Protein AF-C1MVD5-F1 (afdb_monomer_lite)

InterPro domains:
  IPR006977 Yip1 domain [PF04893] (39-173)
  IPR039765 Protein Yip5/YIPF1/YIPF2 [PTHR12822] (5-174)

Structure (mmCIF, N/CA/C/O backbone):
data_AF-C1MVD5-F1
#
_entry.id   AF-C1MVD5-F1
#
loop_
_atom_site.group_PDB
_atom_site.id
_atom_site.type_symbol
_atom_site.label_atom_id
_atom_site.label_alt_id
_atom_site.label_comp_id
_atom_site.label_asym_id
_atom_site.label_entity_id
_atom_site.label_seq_id
_atom_site.pdbx_PDB_ins_code
_atom_site.Cartn_x
_atom_site.Cartn_y
_atom_site.Cartn_z
_atom_site.occupancy
_atom_site.B_iso_or_equiv
_atom_site.auth_seq_id
_atom_site.auth_comp_id
_atom_site.auth_asym_id
_atom_site.auth_atom_id
_atom_site.pdbx_PDB_model_num
ATOM 1 N N . LYS A 1 1 ? 17.210 -15.753 -13.560 1.00 55.50 1 LYS A N 1
ATOM 2 C CA . LYS A 1 1 ? 15.737 -15.784 -13.370 1.00 55.50 1 LYS A CA 1
ATOM 3 C C . LYS A 1 1 ? 15.254 -17.208 -13.599 1.00 55.50 1 LYS A C 1
ATOM 5 O O . LYS A 1 1 ? 15.631 -17.779 -14.614 1.00 55.50 1 LYS A O 1
ATOM 10 N N . LYS A 1 2 ? 14.506 -17.800 -12.658 1.00 54.97 2 LYS A N 1
ATOM 11 C CA . LYS A 1 2 ? 13.962 -19.161 -12.806 1.00 54.97 2 LYS A CA 1
ATOM 12 C C . LYS A 1 2 ? 12.951 -19.161 -13.965 1.00 54.97 2 LYS A C 1
ATOM 14 O O . LYS A 1 2 ? 11.917 -18.510 -13.885 1.00 54.97 2 LYS A O 1
ATOM 19 N N . THR A 1 3 ? 13.276 -19.827 -15.070 1.00 63.44 3 THR A N 1
ATOM 20 C CA . THR A 1 3 ? 12.419 -19.933 -16.261 1.00 63.44 3 THR A CA 1
ATOM 21 C C . THR A 1 3 ? 11.479 -21.126 -16.115 1.00 63.44 3 THR A C 1
ATOM 23 O O . THR A 1 3 ? 11.824 -22.244 -16.488 1.00 63.44 3 THR A O 1
ATOM 26 N N . GLY A 1 4 ? 10.308 -20.888 -15.524 1.00 68.31 4 GLY A N 1
ATOM 27 C CA . GLY A 1 4 ? 9.199 -21.842 -15.462 1.00 68.31 4 GLY A CA 1
ATOM 28 C C . GLY A 1 4 ? 8.035 -21.434 -16.369 1.00 68.31 4 GLY A C 1
ATOM 29 O O . GLY A 1 4 ? 7.978 -20.310 -16.863 1.00 68.31 4 GLY A O 1
ATOM 30 N N . TRP A 1 5 ? 7.090 -22.351 -16.568 1.00 81.69 5 TRP A N 1
ATOM 31 C CA . TRP A 1 5 ? 5.792 -22.073 -17.192 1.00 81.69 5 TRP A CA 1
ATOM 32 C C . TRP A 1 5 ? 5.011 -21.025 -16.381 1.00 81.69 5 TRP A C 1
ATOM 34 O O . TRP A 1 5 ? 5.043 -21.074 -15.154 1.00 81.69 5 TRP A O 1
ATOM 44 N N . ILE A 1 6 ? 4.284 -20.108 -17.032 1.00 83.62 6 ILE A N 1
ATOM 45 C CA . ILE A 1 6 ? 3.611 -18.979 -16.351 1.00 83.62 6 ILE A CA 1
ATOM 46 C C . ILE A 1 6 ? 2.556 -19.41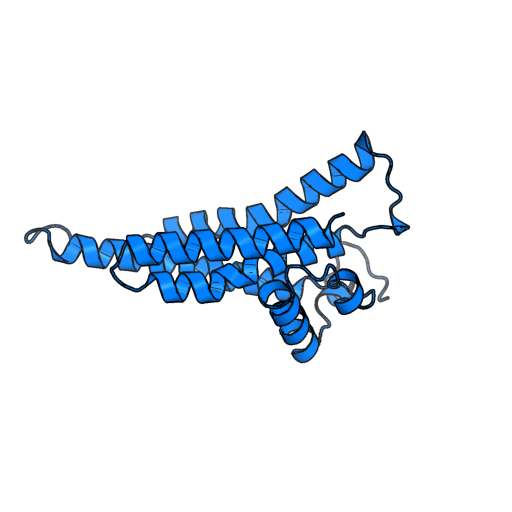1 -15.323 1.00 83.62 6 ILE A C 1
ATOM 48 O O . ILE A 1 6 ? 2.287 -18.670 -14.391 1.00 83.62 6 ILE A O 1
ATOM 52 N N . PHE A 1 7 ? 1.988 -20.613 -15.452 1.00 85.12 7 PHE A N 1
ATOM 53 C CA . PHE A 1 7 ? 1.041 -21.162 -14.472 1.00 85.12 7 PHE A CA 1
ATOM 54 C C . PHE A 1 7 ? 1.728 -21.979 -13.363 1.00 85.12 7 PHE A C 1
ATOM 56 O O . PHE A 1 7 ? 1.062 -22.609 -12.547 1.00 85.12 7 PHE A O 1
ATOM 63 N N . SER A 1 8 ? 3.061 -22.013 -13.335 1.00 88.50 8 SER A N 1
ATOM 64 C CA . SER A 1 8 ? 3.824 -22.681 -12.283 1.00 88.50 8 SER A CA 1
ATOM 65 C C . SER A 1 8 ? 4.109 -21.723 -11.134 1.00 88.50 8 SER A C 1
ATOM 67 O O . SER A 1 8 ? 4.581 -20.607 -11.346 1.00 88.50 8 SER A O 1
ATOM 69 N N . ALA A 1 9 ? 3.945 -22.195 -9.897 1.00 85.00 9 ALA A N 1
ATOM 70 C CA . ALA A 1 9 ? 4.372 -21.452 -8.713 1.00 85.00 9 ALA A CA 1
ATOM 71 C C . ALA A 1 9 ? 5.862 -21.059 -8.782 1.00 85.00 9 ALA A C 1
ATOM 73 O O . ALA A 1 9 ? 6.236 -19.970 -8.353 1.00 85.00 9 ALA A O 1
ATOM 74 N N . ALA A 1 10 ? 6.708 -21.895 -9.401 1.00 85.94 10 ALA A N 1
ATOM 75 C CA . ALA A 1 10 ? 8.139 -21.630 -9.564 1.00 85.94 10 ALA A CA 1
ATOM 76 C C . ALA A 1 10 ? 8.442 -20.377 -10.407 1.00 85.94 10 ALA A C 1
ATOM 78 O O . ALA A 1 10 ? 9.489 -19.759 -10.223 1.00 85.94 10 ALA A O 1
ATOM 79 N N . TYR A 1 11 ? 7.533 -19.987 -11.308 1.00 85.38 11 TYR A N 1
ATOM 80 C CA . TYR A 1 11 ? 7.655 -18.755 -12.088 1.00 85.38 11 TYR A CA 1
ATOM 81 C C . TYR A 1 11 ? 7.458 -17.509 -11.211 1.00 85.38 11 TYR A C 1
ATOM 83 O O . TYR A 1 11 ? 8.179 -16.523 -11.370 1.00 85.38 11 TYR A O 1
ATOM 91 N N . TYR A 1 12 ? 6.528 -17.571 -10.251 1.00 85.56 12 TYR A N 1
ATOM 92 C CA . TYR A 1 12 ? 6.217 -16.446 -9.369 1.00 85.56 12 TYR A CA 1
ATOM 93 C C . TYR A 1 12 ? 7.166 -16.301 -8.181 1.00 85.56 12 TYR A C 1
ATOM 95 O O . TYR A 1 12 ? 7.302 -15.196 -7.662 1.00 85.56 12 TYR A O 1
ATOM 103 N N . GLN A 1 13 ? 7.869 -17.370 -7.790 1.00 87.81 13 GLN A N 1
ATOM 104 C CA . GLN A 1 13 ? 8.813 -17.362 -6.663 1.00 87.81 13 GLN A CA 1
ATOM 105 C C . GLN A 1 13 ? 9.796 -16.187 -6.698 1.00 87.81 13 GLN A C 1
ATOM 107 O O . GLN A 1 13 ? 10.079 -15.620 -5.656 1.00 87.81 13 GLN A O 1
ATOM 112 N N . GLN A 1 14 ? 10.268 -15.777 -7.878 1.00 88.38 14 GLN A N 1
ATOM 113 C CA . GLN A 1 14 ? 11.241 -14.683 -8.007 1.00 88.38 14 GLN A CA 1
ATOM 114 C C . GLN A 1 14 ? 10.759 -13.332 -7.446 1.00 88.38 14 GLN A C 1
ATOM 116 O O . GLN A 1 14 ? 11.589 -12.503 -7.114 1.00 88.38 14 GLN A O 1
ATOM 121 N N . TRP A 1 15 ? 9.444 -13.105 -7.350 1.00 88.00 15 TRP A N 1
ATOM 122 C CA . TRP A 1 15 ? 8.869 -11.869 -6.798 1.00 88.00 15 TRP A CA 1
ATOM 123 C C . TRP A 1 15 ? 8.457 -11.993 -5.327 1.00 88.00 15 TRP A C 1
ATOM 125 O O . TRP A 1 15 ? 7.995 -11.017 -4.736 1.00 88.00 15 TRP A O 1
ATOM 135 N N . PHE A 1 16 ? 8.587 -13.192 -4.756 1.00 89.56 16 PHE A N 1
ATOM 136 C CA . PHE A 1 16 ? 8.340 -13.487 -3.343 1.00 89.56 16 PHE A CA 1
ATOM 137 C C . PHE A 1 16 ? 9.626 -13.842 -2.583 1.00 89.56 16 PHE A C 1
ATOM 139 O O . PHE A 1 16 ? 9.593 -13.971 -1.365 1.00 89.56 16 PHE A O 1
ATOM 146 N N . ASP A 1 17 ? 10.737 -13.997 -3.300 1.00 90.19 17 ASP A N 1
ATOM 147 C CA . ASP A 1 17 ? 12.073 -14.246 -2.768 1.00 90.19 17 ASP A CA 1
ATOM 148 C C . ASP A 1 17 ? 12.716 -12.903 -2.388 1.00 90.19 17 ASP A C 1
ATOM 150 O O . ASP A 1 17 ? 13.420 -12.286 -3.190 1.00 90.19 17 ASP A O 1
ATOM 154 N N . VAL A 1 18 ? 12.353 -12.398 -1.206 1.00 89.81 18 VAL A N 1
ATOM 155 C CA . VAL A 1 18 ? 12.821 -11.119 -0.655 1.00 89.81 18 VAL A CA 1
ATOM 156 C C . VAL A 1 18 ? 13.176 -11.246 0.817 1.00 89.81 18 VAL A C 1
ATOM 158 O O . VAL A 1 18 ? 12.519 -11.978 1.561 1.00 89.81 18 VAL A O 1
ATOM 161 N N . ASP A 1 19 ? 14.175 -10.476 1.240 1.00 90.25 19 ASP A N 1
ATOM 162 C CA . ASP A 1 19 ? 14.571 -10.406 2.638 1.00 90.25 19 ASP A CA 1
ATOM 163 C C . ASP A 1 19 ? 13.686 -9.433 3.427 1.00 90.25 19 ASP A C 1
ATOM 165 O O . ASP A 1 19 ? 13.098 -8.482 2.902 1.00 90.25 19 ASP A O 1
ATOM 169 N N . THR A 1 20 ? 13.595 -9.655 4.739 1.00 88.44 20 THR A N 1
ATOM 170 C CA . THR A 1 20 ? 12.788 -8.792 5.620 1.00 88.44 20 THR A CA 1
ATOM 171 C C . THR A 1 20 ? 13.322 -7.357 5.633 1.00 88.44 20 THR A C 1
ATOM 173 O O . THR A 1 20 ? 12.537 -6.408 5.640 1.00 88.44 20 THR A O 1
ATOM 176 N N . ASP A 1 21 ? 14.645 -7.189 5.575 1.00 88.69 21 ASP A N 1
ATOM 177 C CA . ASP A 1 21 ? 15.298 -5.878 5.538 1.00 88.69 21 ASP A CA 1
ATOM 178 C C . ASP A 1 21 ? 14.943 -5.087 4.268 1.00 88.69 21 ASP A C 1
ATOM 180 O O . ASP A 1 21 ? 14.733 -3.870 4.325 1.00 88.69 21 ASP A O 1
ATOM 184 N N . ASP A 1 22 ? 14.765 -5.770 3.133 1.00 88.25 22 ASP A N 1
ATOM 185 C CA . ASP A 1 22 ? 14.297 -5.149 1.892 1.00 88.25 22 ASP A CA 1
ATOM 186 C C . ASP A 1 22 ? 12.865 -4.636 2.048 1.00 88.25 22 ASP A C 1
ATOM 188 O O . ASP A 1 22 ? 12.551 -3.501 1.691 1.00 88.25 22 ASP A O 1
ATOM 192 N N . VAL A 1 23 ? 11.982 -5.444 2.635 1.00 90.50 23 VAL A N 1
ATOM 193 C CA . VAL A 1 23 ? 10.579 -5.059 2.831 1.00 90.50 23 VAL A CA 1
ATOM 194 C C . VAL A 1 23 ? 10.460 -3.889 3.809 1.00 90.50 23 VAL A C 1
ATOM 196 O O . VAL A 1 23 ? 9.672 -2.967 3.571 1.00 90.50 23 VAL A O 1
ATOM 199 N N . LEU A 1 24 ? 11.248 -3.892 4.887 1.00 89.25 24 LEU A N 1
ATOM 200 C CA . LEU A 1 24 ? 11.275 -2.814 5.876 1.00 89.25 24 LEU A CA 1
ATOM 201 C C . LEU A 1 24 ? 11.847 -1.520 5.295 1.00 89.25 24 LEU A C 1
ATOM 203 O O . LEU A 1 24 ? 11.260 -0.455 5.493 1.00 89.25 24 LEU A O 1
ATOM 207 N N . SER A 1 25 ? 12.947 -1.599 4.546 1.00 90.00 25 SER A N 1
ATOM 208 C CA . SER A 1 25 ? 13.536 -0.425 3.899 1.00 90.00 25 SER A CA 1
ATOM 209 C C . SER A 1 25 ? 12.575 0.186 2.878 1.00 90.00 25 SER A C 1
ATOM 211 O O . SER A 1 25 ? 12.320 1.388 2.939 1.00 90.00 25 SER A O 1
ATOM 213 N N . ARG A 1 26 ? 11.937 -0.629 2.027 1.00 91.12 26 ARG A N 1
ATOM 214 C CA . ARG A 1 26 ? 10.913 -0.202 1.051 1.00 91.12 26 ARG A CA 1
ATOM 215 C C . ARG A 1 26 ? 9.689 0.422 1.722 1.00 91.12 26 ARG A C 1
ATOM 217 O O . ARG A 1 26 ? 9.207 1.463 1.280 1.00 91.12 26 ARG A O 1
ATOM 224 N N . THR A 1 27 ? 9.228 -0.162 2.827 1.00 91.38 27 THR A N 1
ATOM 225 C CA . THR A 1 27 ? 8.144 0.378 3.667 1.00 91.38 27 THR A CA 1
ATOM 226 C C . THR A 1 27 ? 8.500 1.750 4.239 1.00 91.38 27 THR A C 1
ATOM 228 O O . THR A 1 27 ? 7.701 2.694 4.187 1.00 91.38 27 THR A O 1
ATOM 231 N N . PHE A 1 28 ? 9.715 1.872 4.774 1.00 89.44 28 PHE A N 1
ATOM 232 C CA . PHE A 1 28 ? 10.218 3.125 5.313 1.00 89.44 28 PHE A CA 1
ATOM 233 C C . PHE A 1 28 ? 10.363 4.180 4.215 1.00 89.44 28 PHE A C 1
ATOM 235 O O . PHE A 1 28 ? 9.954 5.320 4.413 1.00 89.44 28 PHE A O 1
ATOM 242 N N . GLU A 1 29 ? 10.869 3.814 3.037 1.00 88.06 29 GLU A N 1
ATOM 243 C CA . GLU A 1 29 ? 10.958 4.729 1.898 1.00 88.06 29 GLU A CA 1
ATOM 244 C C . GLU A 1 29 ? 9.577 5.216 1.452 1.00 88.06 29 GLU A C 1
ATOM 246 O O . GLU A 1 29 ? 9.389 6.419 1.264 1.00 88.06 29 GLU A O 1
ATOM 251 N N . ALA A 1 30 ? 8.598 4.311 1.357 1.00 88.88 30 ALA A N 1
ATOM 252 C CA . ALA A 1 30 ? 7.238 4.647 0.952 1.00 88.88 30 ALA A CA 1
ATOM 253 C C . ALA A 1 30 ? 6.550 5.629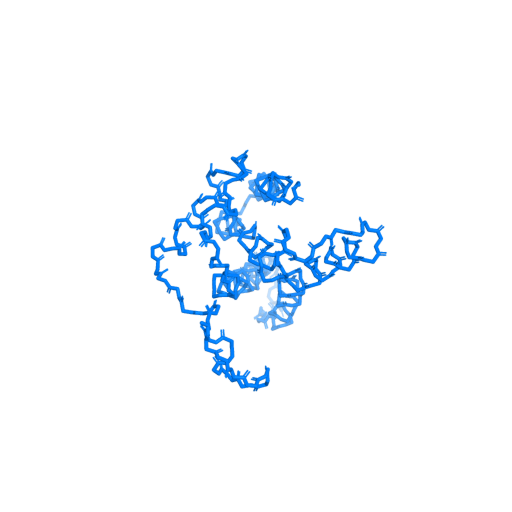 1.909 1.00 88.88 30 ALA A C 1
ATOM 255 O O . ALA A 1 30 ? 5.753 6.464 1.482 1.00 88.88 30 ALA A O 1
ATOM 256 N N . THR A 1 31 ? 6.891 5.563 3.197 1.00 86.75 31 THR A N 1
ATOM 257 C CA . THR A 1 31 ? 6.250 6.379 4.234 1.00 86.75 31 THR A CA 1
ATOM 258 C C . THR A 1 31 ? 7.049 7.647 4.547 1.00 86.75 31 THR A C 1
ATOM 260 O O . THR A 1 31 ? 6.528 8.756 4.453 1.00 86.75 31 THR A O 1
ATOM 263 N N . ALA A 1 32 ? 8.327 7.506 4.905 1.00 86.69 32 ALA A N 1
ATOM 264 C CA . ALA A 1 32 ? 9.169 8.599 5.390 1.00 86.69 32 ALA A CA 1
ATOM 265 C C . ALA A 1 32 ? 9.827 9.405 4.261 1.00 86.69 32 ALA A C 1
ATOM 267 O O . ALA A 1 32 ? 10.087 10.595 4.427 1.00 86.69 32 ALA A O 1
ATOM 268 N N . LYS A 1 33 ? 10.084 8.781 3.104 1.00 86.25 33 LYS A N 1
ATOM 269 C CA . LYS A 1 33 ? 10.726 9.419 1.942 1.00 86.25 33 LYS A CA 1
ATOM 270 C C . LYS A 1 33 ? 9.768 9.546 0.755 1.00 86.25 33 LYS A C 1
ATOM 272 O O . LYS A 1 33 ? 10.191 9.481 -0.399 1.00 86.25 33 LYS A O 1
ATOM 277 N N . CYS A 1 34 ? 8.483 9.783 1.023 1.00 83.38 34 CYS A N 1
ATOM 278 C CA . CYS A 1 34 ? 7.436 9.877 -0.001 1.00 83.38 34 CYS A CA 1
ATOM 279 C C . CYS A 1 34 ? 7.681 10.952 -1.084 1.00 83.38 34 CYS A C 1
ATOM 281 O O . CYS A 1 34 ? 7.068 10.904 -2.141 1.00 83.38 34 CYS A O 1
ATOM 283 N N . TYR A 1 35 ? 8.591 11.903 -0.864 1.00 81.75 35 TYR A N 1
ATOM 284 C CA . TYR A 1 35 ? 8.957 12.949 -1.825 1.00 81.75 35 TYR A CA 1
ATOM 285 C C . TYR A 1 35 ? 10.251 12.661 -2.609 1.00 81.75 35 TYR A C 1
ATOM 287 O O . TYR A 1 35 ? 10.599 13.419 -3.511 1.00 81.75 35 TYR A O 1
ATOM 295 N N . ALA A 1 36 ? 10.996 11.603 -2.270 1.00 78.12 36 ALA A N 1
ATOM 296 C CA . ALA A 1 36 ? 12.349 11.392 -2.788 1.00 78.12 36 ALA A CA 1
ATOM 297 C C . ALA A 1 36 ? 12.399 10.775 -4.197 1.00 78.12 36 ALA A C 1
ATOM 299 O O . ALA A 1 36 ? 13.447 10.833 -4.841 1.00 78.12 36 ALA A O 1
ATOM 300 N N . GLY A 1 37 ? 11.312 10.147 -4.668 1.00 78.88 37 GLY A N 1
ATOM 301 C CA . GLY A 1 37 ? 11.292 9.432 -5.953 1.00 78.88 37 GLY A CA 1
ATOM 302 C C . GLY A 1 37 ? 12.336 8.306 -6.054 1.00 78.88 37 GLY A C 1
ATOM 303 O O . GLY A 1 37 ? 12.772 7.949 -7.147 1.00 78.88 37 GLY A O 1
ATOM 304 N N . SER A 1 38 ? 12.818 7.786 -4.917 1.00 80.56 38 SER A N 1
ATOM 305 C CA . SER A 1 38 ? 13.909 6.806 -4.852 1.00 80.56 38 SER A CA 1
ATOM 306 C C . SER A 1 38 ? 13.444 5.355 -4.872 1.00 80.56 38 SER A C 1
ATOM 308 O O . SER A 1 38 ? 14.294 4.470 -4.908 1.00 80.56 38 SER A O 1
ATOM 310 N N . PHE A 1 39 ? 12.138 5.081 -4.898 1.00 83.06 39 PHE A N 1
ATOM 311 C CA . PHE A 1 39 ? 11.608 3.730 -4.697 1.00 83.06 39 PHE A CA 1
ATOM 312 C C . PHE A 1 39 ? 12.055 2.751 -5.783 1.00 83.06 39 PHE A C 1
ATOM 314 O O . PHE A 1 39 ? 12.429 1.618 -5.494 1.00 83.06 39 PHE A O 1
ATOM 321 N N . ALA A 1 40 ? 12.101 3.207 -7.039 1.00 80.75 40 ALA A N 1
ATOM 322 C CA . ALA A 1 40 ? 12.629 2.412 -8.146 1.00 80.75 40 ALA A CA 1
ATOM 323 C C . ALA A 1 40 ? 14.093 1.991 -7.918 1.00 80.75 40 ALA A C 1
ATOM 325 O O . ALA A 1 40 ? 14.482 0.890 -8.299 1.00 80.75 40 ALA A O 1
ATOM 326 N N . ARG A 1 41 ? 14.887 2.852 -7.264 1.00 80.88 41 ARG A N 1
ATOM 327 C CA . ARG A 1 41 ? 16.276 2.568 -6.881 1.00 80.88 41 ARG A CA 1
ATOM 328 C C . ARG A 1 41 ? 16.343 1.659 -5.654 1.00 80.88 41 ARG A C 1
ATOM 330 O O . ARG A 1 41 ? 17.173 0.765 -5.636 1.00 80.88 41 ARG A O 1
ATOM 337 N N . ALA A 1 42 ? 15.459 1.840 -4.675 1.00 80.00 42 ALA A N 1
ATOM 338 C CA . ALA A 1 42 ? 15.363 0.961 -3.507 1.00 80.00 42 ALA A CA 1
ATOM 339 C C . ALA A 1 42 ? 14.901 -0.462 -3.855 1.00 80.00 42 ALA A C 1
ATOM 341 O O . ALA A 1 42 ? 15.208 -1.406 -3.136 1.00 80.00 42 ALA A O 1
ATOM 342 N N . CYS A 1 43 ? 14.196 -0.634 -4.974 1.00 79.50 43 CYS A N 1
ATOM 343 C CA . CYS A 1 43 ? 13.893 -1.958 -5.509 1.00 79.50 43 CYS A CA 1
ATOM 344 C C . CYS A 1 43 ? 15.105 -2.633 -6.174 1.00 79.50 43 CYS A C 1
ATOM 346 O O . CYS A 1 43 ? 15.028 -3.828 -6.429 1.00 79.50 43 CYS A O 1
ATOM 348 N N . ASP A 1 44 ? 16.173 -1.893 -6.502 1.00 77.06 44 ASP A N 1
ATOM 349 C CA . ASP A 1 44 ? 17.411 -2.364 -7.155 1.00 77.06 44 ASP A CA 1
ATOM 350 C C . ASP A 1 44 ? 17.192 -3.364 -8.312 1.00 77.06 44 ASP A C 1
ATOM 352 O O . ASP A 1 44 ? 17.840 -4.400 -8.440 1.00 77.06 44 ASP A O 1
ATOM 356 N N . GLY A 1 45 ? 16.184 -3.105 -9.153 1.00 77.62 45 GLY A N 1
ATOM 357 C CA . GLY A 1 45 ? 15.827 -3.994 -10.267 1.00 77.62 45 GLY A CA 1
ATOM 358 C C . GLY A 1 45 ? 15.131 -5.312 -9.878 1.00 77.62 45 GLY A C 1
ATOM 359 O O . GLY A 1 45 ? 14.787 -6.090 -10.774 1.00 77.62 45 GLY A O 1
ATOM 360 N N . ASN A 1 46 ? 14.855 -5.540 -8.589 1.00 85.38 46 ASN A N 1
ATOM 361 C CA . ASN A 1 46 ? 14.086 -6.662 -8.046 1.00 85.38 46 ASN A CA 1
ATOM 362 C C . ASN A 1 46 ? 12.782 -6.196 -7.349 1.00 85.38 46 ASN A C 1
ATOM 364 O O . ASN A 1 46 ? 12.694 -6.185 -6.113 1.00 85.38 46 ASN A O 1
ATOM 368 N N . PRO A 1 47 ? 11.758 -5.776 -8.122 1.00 88.50 47 PRO A N 1
ATOM 369 C CA . PRO A 1 47 ? 10.457 -5.422 -7.563 1.00 88.50 47 PRO A CA 1
ATOM 370 C C . PRO A 1 47 ? 9.756 -6.667 -7.010 1.00 88.50 47 PRO A C 1
ATOM 372 O O . PRO A 1 47 ? 9.798 -7.727 -7.632 1.00 88.50 47 PRO A O 1
ATOM 375 N N . ASP A 1 48 ? 9.070 -6.529 -5.882 1.00 92.56 48 ASP A N 1
ATOM 376 C CA . ASP A 1 48 ? 8.426 -7.642 -5.184 1.00 92.56 48 ASP A CA 1
ATOM 377 C C . ASP A 1 48 ? 6.895 -7.554 -5.187 1.00 92.56 48 ASP A C 1
ATOM 379 O O . ASP A 1 48 ? 6.304 -6.483 -5.342 1.00 92.56 48 ASP A O 1
ATOM 383 N N . LEU A 1 49 ? 6.261 -8.712 -5.003 1.00 93.06 49 LEU A N 1
ATOM 384 C CA . LEU A 1 49 ? 4.823 -8.853 -4.763 1.00 93.06 49 LEU A CA 1
ATOM 385 C C . LEU A 1 49 ? 4.515 -9.259 -3.314 1.00 93.06 49 LEU A C 1
ATOM 387 O O . LEU A 1 49 ? 3.366 -9.146 -2.882 1.00 93.06 49 LEU A O 1
ATOM 391 N N . TYR A 1 50 ? 5.529 -9.707 -2.563 1.00 93.94 50 TYR A N 1
ATOM 392 C CA . TYR A 1 50 ? 5.396 -10.139 -1.173 1.00 93.94 50 TYR A CA 1
ATOM 393 C C . TYR A 1 50 ? 4.923 -9.001 -0.261 1.00 93.94 50 TYR A C 1
ATOM 395 O O . TYR A 1 50 ? 3.926 -9.161 0.444 1.00 93.94 50 TYR A O 1
ATOM 403 N N . GLY A 1 51 ? 5.587 -7.842 -0.300 1.00 93.75 51 GLY A N 1
ATOM 404 C CA . GLY A 1 51 ? 5.219 -6.673 0.497 1.00 93.75 51 GLY A CA 1
ATOM 405 C C . GLY A 1 51 ? 3.782 -6.217 0.223 1.00 93.75 51 GLY A C 1
ATOM 406 O O . GLY A 1 51 ? 2.965 -6.230 1.147 1.00 93.75 51 GLY A O 1
ATOM 407 N N . PRO A 1 52 ? 3.425 -5.889 -1.035 1.00 94.69 52 PRO A N 1
ATOM 408 C CA . PRO A 1 52 ? 2.066 -5.513 -1.427 1.00 94.69 52 PRO A CA 1
ATOM 409 C C . PRO A 1 52 ? 0.984 -6.483 -0.949 1.00 94.69 52 PRO A C 1
ATOM 411 O O . PRO A 1 52 ? -0.053 -6.044 -0.448 1.00 94.69 52 PRO A O 1
ATOM 414 N N . PHE A 1 53 ? 1.225 -7.792 -1.072 1.00 95.44 53 PHE A N 1
ATOM 415 C CA . PHE A 1 53 ? 0.284 -8.822 -0.639 1.00 95.44 53 PHE A CA 1
ATOM 416 C C . PHE A 1 53 ? -0.005 -8.732 0.865 1.00 95.44 53 PHE A C 1
ATOM 418 O O . PHE A 1 53 ? -1.170 -8.662 1.269 1.00 95.44 53 PHE A O 1
ATOM 425 N N . TRP A 1 54 ? 1.041 -8.676 1.695 1.00 95.94 54 TRP A N 1
ATOM 426 C CA . TRP A 1 54 ? 0.888 -8.623 3.151 1.00 95.94 54 TRP A CA 1
ATOM 427 C C . TRP A 1 54 ? 0.363 -7.279 3.655 1.00 95.94 54 TRP A C 1
ATOM 429 O O . TRP A 1 54 ? -0.429 -7.254 4.601 1.00 95.94 54 TRP A O 1
ATOM 439 N N . ILE A 1 55 ? 0.731 -6.171 3.005 1.00 96.38 55 ILE A N 1
ATOM 440 C CA . ILE A 1 55 ? 0.169 -4.846 3.300 1.00 96.38 55 ILE A CA 1
ATOM 441 C C . ILE A 1 55 ? -1.345 -4.862 3.062 1.00 96.38 55 ILE A C 1
ATOM 443 O O . ILE A 1 55 ? -2.108 -4.478 3.949 1.00 96.38 55 ILE A O 1
ATOM 447 N N . CYS A 1 56 ? -1.798 -5.370 1.910 1.00 96.81 56 CYS A N 1
ATOM 448 C CA . CYS A 1 56 ? -3.226 -5.484 1.608 1.00 96.81 56 CYS A CA 1
ATOM 449 C C . CYS A 1 56 ? -3.948 -6.373 2.626 1.00 96.81 56 CYS A C 1
ATOM 451 O O . CYS A 1 56 ? -4.960 -5.954 3.180 1.00 96.81 56 CYS A O 1
ATOM 453 N N . ALA A 1 57 ? -3.419 -7.563 2.925 1.00 96.69 57 ALA A N 1
ATOM 454 C CA . ALA A 1 57 ? -4.025 -8.475 3.898 1.00 96.69 57 ALA A CA 1
ATOM 455 C C . ALA A 1 57 ? -4.167 -7.834 5.293 1.00 96.69 57 ALA A C 1
ATOM 457 O O . ALA A 1 57 ? -5.217 -7.942 5.931 1.00 96.69 57 ALA A O 1
ATOM 458 N N . THR A 1 58 ? -3.141 -7.106 5.738 1.00 96.75 58 THR A N 1
ATOM 459 C CA . THR A 1 58 ? -3.149 -6.390 7.021 1.00 96.75 58 THR A CA 1
ATOM 460 C C . THR A 1 58 ? -4.211 -5.291 7.040 1.00 96.75 58 THR A C 1
ATOM 462 O O . THR A 1 58 ? -4.955 -5.159 8.009 1.00 96.75 58 THR A O 1
ATOM 465 N N . LEU A 1 59 ? -4.337 -4.526 5.955 1.00 96.44 59 LEU A N 1
ATOM 466 C CA . LEU A 1 59 ? -5.341 -3.469 5.843 1.00 96.44 59 LEU A CA 1
ATOM 467 C C . LEU A 1 59 ? -6.768 -4.008 5.764 1.00 96.44 59 LEU A C 1
ATOM 469 O O . LEU A 1 59 ? -7.663 -3.417 6.362 1.00 96.44 59 LEU A O 1
ATOM 473 N N . VAL A 1 60 ? -6.981 -5.143 5.093 1.00 96.94 60 VAL A N 1
ATOM 474 C CA . VAL A 1 60 ? -8.277 -5.841 5.088 1.00 96.94 60 VAL A CA 1
ATOM 475 C C . VAL A 1 60 ? -8.712 -6.153 6.513 1.00 96.94 60 VAL A C 1
ATOM 477 O O . VAL A 1 60 ? -9.833 -5.834 6.906 1.00 96.94 60 VAL A O 1
ATOM 480 N N . PHE A 1 61 ? -7.805 -6.734 7.297 1.00 95.25 61 PHE A N 1
ATOM 481 C CA . PHE A 1 61 ? -8.056 -7.062 8.692 1.00 95.25 61 PHE A CA 1
ATOM 482 C C . PHE A 1 61 ? -8.344 -5.809 9.529 1.00 95.25 61 PHE A C 1
ATOM 484 O O . PHE A 1 61 ? -9.381 -5.736 10.188 1.00 95.25 61 PHE A O 1
ATOM 491 N N . LEU A 1 62 ? -7.476 -4.795 9.460 1.00 95.38 62 LEU A N 1
ATOM 492 C CA . LEU A 1 62 ? -7.610 -3.568 10.251 1.00 95.38 62 LEU A CA 1
ATOM 493 C C . LEU A 1 62 ? -8.875 -2.777 9.896 1.00 95.38 62 LEU A C 1
ATOM 495 O O . LEU A 1 62 ? -9.555 -2.281 10.793 1.00 95.38 62 LEU A O 1
ATOM 499 N N . HIS A 1 63 ? -9.236 -2.692 8.615 1.00 94.44 63 HIS A N 1
ATOM 500 C CA . HIS A 1 63 ? -10.449 -2.006 8.173 1.00 94.44 63 HIS A CA 1
ATOM 501 C C . HIS A 1 63 ? -11.713 -2.750 8.612 1.00 94.44 63 HIS A C 1
ATOM 503 O O . HIS A 1 63 ? -12.614 -2.141 9.193 1.00 94.44 63 HIS A O 1
ATOM 509 N N . ALA A 1 64 ? -11.774 -4.068 8.399 1.00 94.12 64 ALA A N 1
ATOM 510 C CA . ALA A 1 64 ? -12.934 -4.866 8.785 1.00 94.12 64 ALA A CA 1
ATOM 511 C C . ALA A 1 64 ? -13.132 -4.885 10.310 1.00 94.12 64 ALA A C 1
ATOM 513 O O . ALA A 1 64 ? -14.258 -4.737 10.794 1.00 94.12 64 ALA A O 1
ATOM 514 N N . MET A 1 65 ? -12.047 -5.011 11.081 1.00 91.94 65 MET A N 1
ATOM 515 C CA . MET A 1 65 ? -12.103 -4.925 12.541 1.00 91.94 65 MET A CA 1
ATOM 516 C C . MET A 1 65 ? -12.455 -3.523 13.024 1.00 91.94 65 MET A C 1
ATOM 518 O O . MET A 1 65 ? -13.322 -3.391 13.883 1.00 91.94 65 MET A O 1
ATOM 522 N N . GLY A 1 66 ? -11.841 -2.480 12.462 1.00 90.06 66 GLY A N 1
ATOM 523 C CA . GLY A 1 66 ? -12.145 -1.092 12.804 1.00 90.06 66 GLY A CA 1
ATOM 524 C C . GLY A 1 66 ? -13.615 -0.745 12.551 1.00 90.06 66 GLY A C 1
ATOM 525 O O . GLY A 1 66 ? -14.264 -0.138 13.401 1.00 90.06 66 GLY A O 1
ATOM 526 N N . GLY A 1 67 ? -14.178 -1.207 11.430 1.00 87.06 67 GLY A N 1
ATOM 527 C CA . GLY A 1 67 ? -15.597 -1.037 11.107 1.00 87.06 67 GLY A CA 1
ATOM 528 C C . GLY A 1 67 ? -16.537 -1.825 12.028 1.00 87.06 67 GLY A C 1
ATOM 529 O O . GLY A 1 67 ? -17.611 -1.339 12.386 1.00 87.06 67 GLY A O 1
ATOM 530 N N . ASN A 1 68 ? -16.157 -3.033 12.451 1.00 89.69 68 ASN A N 1
ATOM 531 C CA . ASN A 1 68 ? -16.915 -3.803 13.445 1.00 89.69 68 ASN A CA 1
ATOM 532 C C . ASN A 1 68 ? -16.839 -3.181 14.849 1.00 89.69 68 ASN A C 1
ATOM 534 O O . ASN A 1 68 ? -17.856 -3.098 15.538 1.00 89.69 68 ASN A O 1
ATOM 538 N N . TYR A 1 69 ? -15.671 -2.672 15.241 1.00 86.69 69 TYR A N 1
ATOM 539 C CA . TYR A 1 69 ? -15.468 -1.975 16.508 1.00 86.69 69 TYR A CA 1
ATOM 540 C C . TYR A 1 69 ? -16.260 -0.665 16.584 1.00 86.69 69 TYR A C 1
ATOM 542 O O . TYR A 1 69 ? -16.913 -0.395 17.591 1.00 86.69 69 TYR A O 1
ATOM 550 N N . ALA A 1 70 ? -16.269 0.129 15.510 1.00 85.06 70 ALA A N 1
ATOM 551 C CA . ALA A 1 70 ? -17.072 1.346 15.444 1.00 85.06 70 ALA A CA 1
ATOM 552 C C . ALA A 1 70 ? -18.571 1.045 15.624 1.00 85.06 70 ALA A C 1
ATOM 554 O O . ALA A 1 70 ? -19.238 1.713 16.412 1.00 85.06 70 ALA A O 1
ATOM 555 N N . GLN A 1 71 ? -19.082 -0.006 14.969 1.00 85.31 71 GLN A N 1
ATOM 556 C CA . GLN A 1 71 ? -20.472 -0.440 15.136 1.00 85.31 71 GLN A CA 1
ATOM 557 C C . GLN A 1 71 ? -20.772 -0.887 16.573 1.00 85.31 71 GLN A C 1
ATOM 559 O O . GLN A 1 71 ? -21.816 -0.523 17.106 1.00 85.31 71 GLN A O 1
ATOM 564 N N . TYR A 1 72 ? -19.854 -1.617 17.212 1.00 84.75 72 TYR A N 1
ATOM 565 C CA . TYR A 1 72 ? -19.982 -2.018 18.617 1.00 84.75 72 TYR A CA 1
ATOM 566 C C . TYR A 1 72 ? -20.051 -0.814 19.572 1.00 84.75 72 TYR A C 1
ATOM 568 O O . TYR A 1 72 ? -20.864 -0.768 20.495 1.00 84.75 72 TYR A O 1
ATOM 576 N N . MET A 1 73 ? -19.211 0.197 19.343 1.00 82.56 73 MET A N 1
ATOM 577 C CA . MET A 1 73 ? -19.216 1.423 20.145 1.00 82.56 73 MET A CA 1
ATOM 578 C C . MET A 1 73 ? -20.517 2.216 19.974 1.00 82.56 73 MET A C 1
ATOM 580 O O . MET A 1 73 ? -21.025 2.769 20.947 1.00 82.56 73 MET A O 1
ATOM 584 N N . SER A 1 74 ? -21.084 2.241 18.766 1.00 80.94 74 SER A N 1
ATOM 585 C CA . SER A 1 74 ? -22.378 2.877 18.502 1.00 80.94 74 SER A CA 1
ATOM 586 C C . SER A 1 74 ? -23.571 2.077 19.038 1.00 80.94 74 SER A C 1
ATOM 588 O O . SER A 1 74 ? -24.576 2.682 19.408 1.00 80.94 74 SER A O 1
ATOM 590 N N . SER A 1 75 ? -23.486 0.743 19.110 1.00 78.38 75 SER A N 1
ATOM 591 C CA . SER A 1 75 ? -24.573 -0.102 19.628 1.00 78.38 75 SER A CA 1
ATOM 592 C C . SER A 1 75 ? -24.678 -0.066 21.154 1.00 78.38 75 SER A C 1
ATOM 594 O O . SER A 1 75 ? -25.779 -0.174 21.681 1.00 78.38 75 SER A O 1
ATOM 596 N N . LYS A 1 76 ? -23.574 0.187 21.876 1.00 71.12 76 LYS A N 1
ATOM 597 C CA . LYS A 1 76 ? -23.563 0.350 23.346 1.00 71.12 76 LYS A CA 1
ATOM 598 C C . LYS A 1 76 ? -24.508 1.434 23.891 1.00 71.12 76 LYS A C 1
ATOM 600 O O . LYS A 1 76 ? -24.803 1.418 25.081 1.00 71.12 76 LYS A O 1
ATOM 605 N N . GLY A 1 77 ? -24.936 2.389 23.061 1.00 63.06 77 GLY A N 1
ATOM 606 C CA . GLY A 1 77 ? -25.820 3.493 23.452 1.00 63.06 77 GLY A CA 1
ATOM 607 C C . GLY A 1 77 ? -27.304 3.296 23.123 1.00 63.06 77 GLY A C 1
ATOM 608 O O . GLY A 1 77 ? -28.094 4.192 23.409 1.00 63.06 77 GLY A O 1
ATOM 609 N N . LYS A 1 78 ? -27.694 2.174 22.503 1.00 66.56 78 LYS A N 1
ATOM 610 C CA . LYS A 1 78 ? -29.088 1.881 22.133 1.00 66.56 78 LYS A CA 1
ATOM 611 C C . LYS A 1 78 ? -29.694 0.856 23.097 1.00 66.56 78 LYS A C 1
ATOM 613 O O . LYS A 1 78 ? -29.055 -0.127 23.444 1.00 66.56 78 LYS A O 1
ATOM 618 N N . SER A 1 79 ? -30.921 1.110 23.542 1.00 52.50 79 SER A N 1
ATOM 619 C CA . SER A 1 79 ? -31.655 0.332 24.549 1.00 52.50 79 SER A CA 1
ATOM 620 C C . SER A 1 79 ? -31.947 -1.123 24.136 1.00 52.50 79 SER A C 1
ATOM 622 O O . SER A 1 79 ? -32.572 -1.347 23.104 1.00 52.50 79 SER A O 1
ATOM 624 N N . ASP A 1 80 ? -31.507 -2.069 24.977 1.00 55.12 80 ASP A N 1
ATOM 625 C CA . ASP A 1 80 ? -32.021 -3.419 25.320 1.00 55.12 80 ASP A CA 1
ATOM 626 C C . ASP A 1 80 ? -32.718 -4.316 24.268 1.00 55.12 80 ASP A C 1
ATOM 628 O O . ASP A 1 80 ? -33.536 -5.164 24.622 1.00 55.12 80 ASP A O 1
ATOM 632 N N . GLY A 1 81 ? -32.374 -4.220 22.979 1.00 56.94 81 GLY A N 1
ATOM 633 C CA . GLY A 1 81 ? -32.915 -5.159 21.978 1.00 56.94 81 GLY A CA 1
ATOM 634 C C . GLY A 1 81 ? -32.055 -5.475 20.753 1.00 56.94 81 GLY A C 1
ATOM 635 O O . GLY A 1 81 ? -32.334 -6.459 20.074 1.00 56.94 81 GLY A O 1
ATOM 636 N N . GLU A 1 82 ? -31.015 -4.692 20.452 1.00 59.97 82 GLU A N 1
ATOM 637 C CA . GLU A 1 82 ? -30.112 -4.977 19.326 1.00 59.97 82 GLU A CA 1
ATOM 638 C C . GLU A 1 82 ? -28.868 -5.729 19.825 1.00 59.97 82 GLU A C 1
ATOM 640 O O . GLU A 1 82 ? -27.906 -5.119 20.297 1.00 59.97 82 GLU A O 1
ATOM 645 N N . GLU A 1 83 ? -28.868 -7.063 19.715 1.00 66.88 83 GLU A N 1
ATOM 646 C CA . GLU A 1 83 ? -27.646 -7.854 19.894 1.00 66.88 83 GLU A CA 1
ATOM 647 C C . GLU A 1 83 ? -26.624 -7.470 18.814 1.00 66.88 83 GLU A C 1
ATOM 649 O O . GLU A 1 83 ? -26.886 -7.545 17.610 1.00 66.88 83 GLU A O 1
ATOM 654 N N . TRP A 1 84 ? -25.437 -7.033 19.241 1.00 76.38 84 TRP A N 1
ATOM 655 C CA . TRP A 1 84 ? -24.337 -6.769 18.320 1.00 76.38 84 TRP A CA 1
ATOM 656 C C . TRP A 1 84 ? -23.913 -8.075 17.640 1.00 76.38 84 TRP A C 1
ATOM 658 O O . TRP A 1 84 ? -23.574 -9.050 18.311 1.00 76.38 84 TRP A O 1
ATOM 668 N N . SER A 1 85 ? -23.889 -8.071 16.308 1.00 82.06 85 SER A N 1
ATOM 669 C CA . SER A 1 85 ? -23.375 -9.171 15.496 1.00 82.06 85 SER A CA 1
ATOM 670 C C . SER A 1 85 ? -22.156 -8.725 14.697 1.00 82.06 85 SER A C 1
ATOM 672 O O . SER A 1 85 ? -22.033 -7.568 14.283 1.00 82.06 85 SER A O 1
ATOM 674 N N . PHE A 1 86 ? -21.223 -9.656 14.508 1.00 83.56 86 PHE A N 1
ATOM 675 C CA . PHE A 1 86 ? -20.046 -9.432 13.685 1.00 83.56 86 PHE A CA 1
ATOM 676 C C . PHE A 1 86 ? -20.435 -9.476 12.208 1.00 83.56 86 PHE A C 1
ATOM 678 O O . PHE A 1 86 ? -20.899 -10.501 11.708 1.00 83.56 86 PHE A O 1
ATOM 685 N N . ASP A 1 87 ? -20.205 -8.373 11.506 1.00 88.12 87 ASP A N 1
ATOM 686 C CA . ASP A 1 87 ? -20.502 -8.271 10.086 1.00 88.12 87 ASP A CA 1
ATOM 687 C C . ASP A 1 87 ? -19.312 -8.782 9.257 1.00 88.12 87 ASP A C 1
ATOM 689 O O . ASP A 1 87 ? -18.255 -8.141 9.177 1.00 88.12 87 ASP A O 1
ATOM 693 N N . ILE A 1 88 ? -19.496 -9.966 8.662 1.00 89.12 88 ILE A N 1
ATOM 694 C CA . ILE A 1 88 ? -18.516 -10.637 7.795 1.00 89.12 88 ILE A CA 1
ATOM 695 C C . ILE A 1 88 ? -18.424 -9.944 6.427 1.00 89.12 88 ILE A C 1
ATOM 697 O O . ILE A 1 88 ? -17.371 -9.998 5.786 1.00 89.12 88 ILE A O 1
ATOM 701 N N . GLU A 1 89 ? -19.473 -9.243 5.984 1.00 92.44 89 GLU A N 1
ATOM 702 C CA . GLU A 1 89 ? -19.482 -8.539 4.698 1.00 92.44 89 GLU A CA 1
ATOM 703 C C . GLU A 1 89 ? -18.358 -7.499 4.633 1.00 92.44 89 GLU A C 1
ATOM 705 O O . GLU A 1 89 ? -17.694 -7.357 3.604 1.00 92.44 89 GLU A O 1
ATOM 710 N N . LYS A 1 90 ? -18.033 -6.870 5.770 1.00 90.94 90 LYS A N 1
ATOM 711 C CA . LYS A 1 90 ? -16.917 -5.918 5.884 1.00 90.94 90 LYS A CA 1
ATOM 712 C C . LYS A 1 90 ? -15.574 -6.510 5.481 1.00 90.94 90 LYS A C 1
ATOM 714 O O . LYS A 1 90 ? -14.749 -5.778 4.940 1.00 90.94 90 LYS A O 1
ATOM 719 N N . ILE A 1 91 ? -15.336 -7.804 5.707 1.00 94.19 91 ILE A N 1
ATOM 720 C CA . ILE A 1 91 ? -14.101 -8.464 5.259 1.00 94.19 91 ILE A CA 1
ATOM 721 C C . ILE A 1 91 ? -14.075 -8.490 3.731 1.00 94.19 91 ILE A C 1
ATOM 723 O O . ILE A 1 91 ? -13.106 -8.029 3.134 1.00 94.19 91 ILE A O 1
ATOM 727 N N . SER A 1 92 ? -15.164 -8.939 3.104 1.00 95.06 92 SER A N 1
ATOM 728 C CA . SER A 1 92 ? -15.288 -9.024 1.643 1.00 95.06 92 SER A CA 1
ATOM 729 C C . SER A 1 92 ? -15.161 -7.656 0.971 1.00 95.06 92 SER A C 1
ATOM 731 O O . SER A 1 92 ? -14.408 -7.511 0.007 1.00 95.06 92 SER A O 1
ATOM 733 N N . VAL A 1 93 ? -15.834 -6.634 1.511 1.00 95.75 93 VAL A N 1
ATOM 734 C CA . VAL A 1 93 ? -15.748 -5.250 1.017 1.00 95.75 93 VAL A CA 1
ATOM 735 C C . VAL A 1 93 ? -14.326 -4.709 1.159 1.00 95.75 93 VAL A C 1
ATOM 737 O O . VAL A 1 93 ? -13.787 -4.144 0.208 1.00 95.75 93 VAL A O 1
ATOM 740 N N . SER A 1 94 ? -13.673 -4.938 2.302 1.00 95.38 94 SER A N 1
ATOM 741 C CA . SER A 1 94 ? -12.283 -4.514 2.511 1.00 95.38 94 SER A CA 1
ATOM 742 C C . SER A 1 94 ? -11.327 -5.221 1.551 1.00 95.38 94 SER A C 1
ATOM 744 O O . SER A 1 94 ? -10.438 -4.589 0.983 1.00 95.38 94 SER A O 1
ATOM 746 N N . SER A 1 95 ? -11.508 -6.528 1.334 1.00 95.62 95 SER A N 1
ATOM 747 C CA . SER A 1 95 ? -10.715 -7.303 0.376 1.00 95.62 95 SER A CA 1
ATOM 748 C C . SER A 1 95 ? -10.859 -6.754 -1.035 1.00 95.62 95 SER A C 1
ATOM 750 O O . SER A 1 95 ? -9.847 -6.495 -1.687 1.00 95.62 95 SER A O 1
ATOM 752 N N . ALA A 1 96 ? -12.094 -6.514 -1.481 1.00 95.88 96 ALA A N 1
ATOM 753 C CA . ALA A 1 96 ? -12.360 -5.905 -2.777 1.00 95.88 96 ALA A CA 1
ATOM 754 C C . ALA A 1 96 ? -11.718 -4.515 -2.889 1.00 95.88 96 ALA A C 1
ATOM 756 O O . ALA A 1 96 ? -11.132 -4.197 -3.918 1.00 95.88 96 ALA A O 1
ATOM 757 N N . MET A 1 97 ? -11.755 -3.712 -1.824 1.00 95.62 97 MET A N 1
ATOM 758 C CA . MET A 1 97 ? -11.155 -2.380 -1.802 1.00 95.62 97 MET A CA 1
ATOM 759 C C . MET A 1 97 ? -9.627 -2.422 -1.958 1.00 95.62 97 MET A C 1
ATOM 761 O O . MET A 1 97 ? -9.096 -1.808 -2.882 1.00 95.62 97 MET A O 1
ATOM 765 N N . PHE A 1 98 ? -8.908 -3.146 -1.093 1.00 96.88 98 PHE A N 1
ATOM 766 C CA . PHE A 1 98 ? -7.439 -3.109 -1.077 1.00 96.88 98 PHE A CA 1
ATOM 767 C C . PHE A 1 98 ? -6.807 -3.944 -2.194 1.00 96.88 98 PHE A C 1
ATOM 769 O O . PHE A 1 98 ? -5.960 -3.436 -2.932 1.00 96.88 98 PHE A O 1
ATOM 776 N N . PHE A 1 99 ? -7.242 -5.195 -2.384 1.00 95.88 99 PHE A N 1
ATOM 777 C CA . PHE A 1 99 ? -6.718 -6.025 -3.475 1.00 95.88 99 PHE A CA 1
ATOM 778 C C . PHE A 1 99 ? -7.225 -5.556 -4.840 1.00 95.88 99 PHE A C 1
ATOM 780 O O . PHE A 1 99 ? -6.482 -5.617 -5.823 1.00 95.88 99 PHE A O 1
ATOM 787 N N . GLY A 1 100 ? -8.454 -5.037 -4.915 1.00 95.94 100 GLY A N 1
ATOM 788 C CA . GLY A 1 100 ? -8.964 -4.410 -6.131 1.00 95.94 100 GLY A CA 1
ATOM 789 C C . GLY A 1 100 ? -8.150 -3.176 -6.500 1.00 95.94 100 GLY A C 1
ATOM 790 O O . GLY A 1 100 ? -7.687 -3.082 -7.629 1.00 95.94 100 GLY A O 1
ATOM 791 N N . TYR A 1 101 ? -7.867 -2.277 -5.554 1.00 94.94 101 TYR A N 1
ATOM 792 C CA . TYR A 1 101 ? -6.989 -1.130 -5.808 1.00 94.94 101 TYR A CA 1
ATOM 793 C C . TYR A 1 101 ? -5.589 -1.557 -6.279 1.00 94.94 101 TYR A C 1
ATOM 795 O O . TYR A 1 101 ? -5.116 -1.081 -7.312 1.00 94.94 101 TYR A O 1
ATOM 803 N N . CYS A 1 102 ? -4.948 -2.486 -5.561 1.00 94.12 102 CYS A N 1
ATOM 804 C CA . CYS A 1 102 ? -3.581 -2.933 -5.846 1.00 94.12 102 CYS A CA 1
ATOM 805 C C . CYS A 1 102 ? -3.450 -3.673 -7.193 1.00 94.12 102 CYS A C 1
ATOM 807 O O . CYS A 1 102 ? -2.360 -3.749 -7.751 1.00 94.12 102 CYS A O 1
ATOM 809 N N . SER A 1 103 ? -4.550 -4.182 -7.755 1.00 91.50 103 SER A N 1
ATOM 810 C CA . SER A 1 103 ? -4.563 -4.838 -9.069 1.00 91.50 103 SER A CA 1
ATOM 811 C C . SER A 1 103 ? -5.064 -3.918 -10.185 1.00 91.50 103 SER A C 1
ATOM 813 O O . SER A 1 103 ? -4.375 -3.723 -11.186 1.00 91.50 103 SER A O 1
ATOM 815 N N . VAL A 1 104 ? -6.240 -3.312 -10.014 1.00 94.38 104 VAL A N 1
ATOM 816 C CA . VAL A 1 104 ? -6.918 -2.521 -11.046 1.00 94.38 104 VAL A CA 1
ATOM 817 C C . VAL A 1 104 ? -6.140 -1.250 -11.371 1.00 94.38 104 VAL A C 1
ATOM 819 O O . VAL A 1 104 ? -5.960 -0.950 -12.549 1.00 94.38 104 VAL A O 1
ATOM 822 N N . ALA A 1 105 ? -5.635 -0.515 -10.374 1.00 93.75 105 ALA A N 1
ATOM 823 C CA . ALA A 1 105 ? -4.948 0.748 -10.640 1.00 93.75 105 ALA A CA 1
ATOM 824 C C . ALA A 1 105 ? -3.639 0.555 -11.441 1.00 93.75 105 ALA A C 1
ATOM 826 O O . ALA A 1 105 ? -3.488 1.216 -12.474 1.00 93.75 105 ALA A O 1
ATOM 827 N N . PRO A 1 106 ? -2.741 -0.390 -11.086 1.00 91.75 106 PRO A N 1
ATOM 828 C CA . PRO A 1 106 ? -1.579 -0.720 -11.913 1.00 91.75 106 PRO A CA 1
ATOM 829 C C . PRO A 1 106 ? -1.933 -1.227 -13.308 1.00 91.75 106 PRO A C 1
ATOM 831 O O . PRO A 1 106 ? -1.254 -0.862 -14.263 1.00 91.75 106 PRO A O 1
ATOM 834 N N . VAL A 1 107 ? -2.986 -2.043 -13.453 1.00 92.94 107 VAL A N 1
ATOM 835 C CA . VAL A 1 107 ? -3.434 -2.543 -14.764 1.00 92.94 107 VAL A CA 1
ATOM 836 C C . VAL A 1 107 ? -3.906 -1.397 -15.650 1.00 92.94 107 VAL A C 1
ATOM 838 O O . VAL A 1 107 ? -3.449 -1.284 -16.785 1.00 92.94 107 VAL A O 1
ATOM 841 N N . LEU A 1 108 ? -4.775 -0.522 -15.141 1.00 92.31 108 LEU A N 1
ATOM 842 C CA . LEU A 1 108 ? -5.273 0.628 -15.894 1.00 92.31 108 LEU A CA 1
ATOM 843 C C . LEU A 1 108 ? -4.129 1.548 -16.311 1.00 92.31 108 LEU A C 1
ATOM 845 O O . LEU A 1 108 ? -4.025 1.900 -17.484 1.00 92.31 108 LEU A O 1
ATOM 849 N N . LEU A 1 109 ? -3.235 1.888 -15.380 1.00 90.00 109 LEU A N 1
ATOM 850 C CA . LEU A 1 109 ? -2.085 2.730 -15.683 1.00 90.00 109 LEU A CA 1
ATOM 851 C C . LEU A 1 109 ? -1.154 2.068 -16.707 1.00 90.00 109 LEU A C 1
ATOM 853 O O . LEU A 1 109 ? -0.721 2.718 -17.655 1.00 90.00 109 LEU A O 1
ATOM 857 N N . TYR A 1 110 ? -0.882 0.770 -16.562 1.00 89.38 110 TYR A N 1
ATOM 858 C CA . TYR A 1 110 ? -0.073 0.016 -17.515 1.00 89.38 110 TYR A CA 1
ATOM 859 C C . TYR A 1 110 ? -0.687 0.045 -18.920 1.00 89.38 110 TYR A C 1
ATOM 861 O O . TYR A 1 110 ? 0.019 0.310 -19.891 1.00 89.38 110 TYR A O 1
ATOM 869 N N . LEU A 1 111 ? -2.001 -0.161 -19.042 1.00 89.56 111 LEU A N 1
ATOM 870 C CA . LEU A 1 111 ? -2.706 -0.073 -20.322 1.00 89.56 111 LEU A CA 1
ATOM 871 C C . LEU A 1 111 ? -2.657 1.343 -20.902 1.00 89.56 111 LEU A C 1
ATOM 873 O O . LEU A 1 111 ? -2.382 1.495 -22.087 1.00 89.56 111 LEU A O 1
ATOM 877 N N . VAL A 1 112 ? -2.846 2.385 -20.087 1.00 89.25 112 VAL A N 1
ATOM 878 C CA . VAL A 1 112 ? -2.744 3.780 -20.544 1.00 89.25 112 VAL A CA 1
ATOM 879 C C . VAL A 1 112 ? -1.345 4.078 -21.092 1.00 89.25 112 VAL A C 1
ATOM 881 O O . VAL A 1 112 ? -1.202 4.565 -22.215 1.00 89.25 112 VAL A O 1
ATOM 884 N N . LEU A 1 113 ? -0.300 3.719 -20.343 1.00 85.69 113 LEU A N 1
ATOM 885 C CA . LEU A 1 113 ? 1.087 3.972 -20.734 1.00 85.69 113 LEU A CA 1
ATOM 886 C C . LEU A 1 113 ? 1.491 3.214 -22.008 1.00 85.69 113 LEU A C 1
ATOM 888 O O . LEU A 1 113 ? 2.257 3.733 -22.822 1.00 85.69 113 LEU A O 1
ATOM 892 N N . ARG A 1 114 ? 0.976 1.995 -22.197 1.00 83.19 114 ARG A N 1
ATOM 893 C CA . ARG A 1 114 ? 1.310 1.144 -23.349 1.00 83.19 114 ARG A CA 1
ATOM 894 C C . ARG A 1 114 ? 0.479 1.459 -24.582 1.00 83.19 114 ARG A C 1
ATOM 896 O O . ARG A 1 114 ? 1.035 1.579 -25.667 1.00 83.19 114 ARG A O 1
ATOM 903 N N . CYS A 1 115 ? -0.835 1.565 -24.423 1.00 85.00 115 CYS A N 1
ATOM 904 C CA . CYS A 1 115 ? -1.763 1.698 -25.540 1.00 85.00 115 CYS A CA 1
ATOM 905 C C . CYS A 1 115 ? -1.890 3.143 -26.028 1.00 85.00 115 CYS A C 1
ATOM 907 O O . CYS A 1 115 ? -2.125 3.342 -27.215 1.00 85.00 115 CYS A O 1
ATOM 909 N N . PHE A 1 116 ? -1.725 4.138 -25.148 1.00 83.75 116 PHE A N 1
ATOM 910 C CA . PHE A 1 116 ? -1.926 5.547 -25.505 1.00 83.75 116 PHE A CA 1
ATOM 911 C C . PHE A 1 116 ? -0.633 6.364 -25.505 1.00 83.75 116 PHE A C 1
ATOM 913 O O . PHE A 1 116 ? -0.458 7.204 -26.381 1.00 83.75 116 PHE A O 1
ATOM 920 N N . ALA A 1 117 ? 0.285 6.122 -24.562 1.00 79.19 117 ALA A N 1
ATOM 921 C CA . ALA A 1 117 ? 1.517 6.913 -24.445 1.00 79.19 117 ALA A CA 1
ATOM 922 C C . ALA A 1 117 ? 2.739 6.307 -25.164 1.00 79.19 117 ALA A C 1
ATOM 924 O O . ALA A 1 117 ? 3.778 6.958 -25.248 1.00 79.19 117 ALA A O 1
ATOM 925 N N . GLY A 1 118 ? 2.644 5.073 -25.676 1.00 75.38 118 GLY A N 1
ATOM 926 C CA . GLY A 1 118 ? 3.718 4.425 -26.442 1.00 75.38 118 GLY A CA 1
ATOM 927 C C . GLY A 1 118 ? 5.017 4.182 -25.660 1.00 75.38 118 GLY A C 1
ATOM 928 O O . GLY A 1 118 ? 6.077 4.024 -26.266 1.00 75.38 118 GLY A O 1
ATOM 929 N N . VAL A 1 119 ? 4.968 4.164 -24.322 1.00 76.69 119 VAL A N 1
ATOM 930 C CA . VAL A 1 119 ? 6.165 4.017 -23.478 1.00 76.69 119 VAL A CA 1
ATOM 931 C C . VAL A 1 119 ? 6.737 2.593 -23.622 1.00 76.69 119 VAL A C 1
ATOM 933 O O . VAL A 1 119 ? 5.968 1.630 -23.516 1.00 76.69 119 VAL A O 1
ATOM 936 N N . PRO A 1 120 ? 8.061 2.403 -23.809 1.00 69.94 120 PRO A N 1
ATOM 937 C CA . PRO A 1 120 ? 8.682 1.078 -23.932 1.00 69.94 120 PRO A CA 1
ATOM 938 C C . PRO A 1 120 ? 8.647 0.241 -22.646 1.00 69.94 120 PRO A C 1
ATOM 940 O O . PRO A 1 120 ? 8.729 0.761 -21.528 1.00 69.94 120 PRO A O 1
ATOM 943 N N . THR A 1 121 ? 8.572 -1.089 -22.788 1.00 63.38 121 THR A N 1
ATOM 944 C CA . THR A 1 121 ? 8.503 -2.044 -21.659 1.00 63.38 121 THR A CA 1
ATOM 945 C C . THR A 1 121 ? 9.744 -2.062 -20.775 1.00 63.38 121 THR A C 1
ATOM 947 O O . THR A 1 121 ? 9.670 -2.413 -19.602 1.00 63.38 121 THR A O 1
ATOM 950 N N . THR A 1 122 ? 10.868 -1.618 -21.320 1.00 61.81 122 THR A N 1
ATOM 951 C CA . THR A 1 122 ? 12.163 -1.513 -20.649 1.00 61.81 122 THR A CA 1
ATOM 952 C C . THR A 1 122 ? 12.213 -0.438 -19.566 1.00 61.81 122 THR A C 1
ATOM 954 O O . THR A 1 122 ? 13.042 -0.548 -18.670 1.00 61.81 122 THR A O 1
ATOM 957 N N . SER A 1 123 ? 11.344 0.575 -19.620 1.00 64.44 123 SER A N 1
ATOM 958 C CA . SER A 1 123 ? 11.393 1.711 -18.689 1.00 64.44 123 SER A CA 1
ATOM 959 C C . SER A 1 123 ? 10.620 1.475 -17.390 1.00 64.44 123 SER A C 1
ATOM 961 O O . SER A 1 123 ? 10.981 2.041 -16.365 1.00 64.44 123 SER A O 1
ATOM 963 N N . LEU A 1 124 ? 9.565 0.650 -17.416 1.00 74.12 124 LEU A N 1
ATOM 964 C CA . LEU A 1 124 ? 8.729 0.385 -16.243 1.00 74.12 124 LEU A CA 1
ATOM 965 C C . LEU A 1 124 ? 8.061 -0.989 -16.348 1.00 74.12 124 LEU A C 1
ATOM 967 O O . LEU A 1 124 ? 7.263 -1.232 -17.258 1.00 74.12 124 LEU A O 1
ATOM 971 N N . SER A 1 125 ? 8.383 -1.886 -15.416 1.00 85.12 125 SER A N 1
ATOM 972 C CA . SER A 1 125 ? 7.786 -3.224 -15.348 1.00 85.12 125 SER A CA 1
ATOM 973 C C . SER A 1 125 ? 6.392 -3.179 -14.717 1.00 85.12 125 SER A C 1
ATOM 975 O O . SER A 1 125 ? 6.151 -2.420 -13.780 1.00 85.12 125 SER A O 1
ATOM 977 N N . PHE A 1 126 ? 5.481 -4.048 -15.169 1.00 87.62 126 PHE A N 1
ATOM 978 C CA . PHE A 1 126 ? 4.161 -4.202 -14.545 1.00 87.62 126 PHE A CA 1
ATOM 979 C C . PHE A 1 126 ? 4.269 -4.560 -13.055 1.00 87.62 126 PHE A C 1
ATOM 981 O O . PHE A 1 126 ? 3.575 -3.985 -12.225 1.00 87.62 126 PHE A O 1
ATOM 988 N N . VAL A 1 127 ? 5.195 -5.455 -12.700 1.00 89.94 127 VAL A N 1
ATOM 989 C CA . VAL A 1 127 ? 5.405 -5.860 -11.301 1.00 89.94 127 VAL A CA 1
ATOM 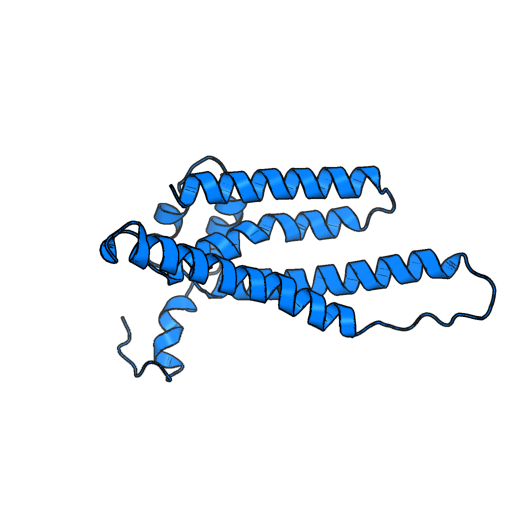990 C C . VAL A 1 127 ? 5.891 -4.688 -10.451 1.00 89.94 127 VAL A C 1
ATOM 992 O O . VAL A 1 127 ? 5.484 -4.547 -9.305 1.00 89.94 127 VAL A O 1
ATOM 995 N N . GLN A 1 128 ? 6.706 -3.804 -11.027 1.00 89.75 128 GLN A N 1
ATOM 996 C CA . GLN A 1 128 ? 7.160 -2.601 -10.340 1.00 89.75 128 GLN A CA 1
ATOM 997 C C . GLN A 1 128 ? 6.005 -1.626 -10.090 1.00 89.75 128 GLN A C 1
ATOM 999 O O . GLN A 1 128 ? 5.941 -1.049 -9.014 1.00 89.75 128 GLN A O 1
ATOM 1004 N N . LEU A 1 129 ? 5.055 -1.492 -11.023 1.00 90.88 129 LEU A N 1
ATOM 1005 C CA . LEU A 1 129 ? 3.833 -0.716 -10.789 1.00 90.88 129 LEU A CA 1
ATOM 1006 C C . LEU A 1 129 ? 2.989 -1.303 -9.654 1.00 90.88 129 LEU A C 1
ATOM 1008 O O . LEU A 1 129 ? 2.573 -0.561 -8.768 1.00 90.88 129 LEU A O 1
ATOM 1012 N N . VAL A 1 130 ? 2.762 -2.619 -9.654 1.00 93.56 130 VAL A N 1
ATOM 1013 C CA . VAL A 1 130 ? 2.019 -3.292 -8.575 1.00 93.56 130 VAL A CA 1
ATOM 1014 C C . VAL A 1 130 ? 2.722 -3.105 -7.231 1.00 93.56 130 VAL A C 1
ATOM 1016 O O . VAL A 1 130 ? 2.070 -2.757 -6.249 1.00 93.56 130 VAL A O 1
ATOM 1019 N N . SER A 1 131 ? 4.050 -3.248 -7.201 1.00 93.06 131 SER A N 1
ATOM 1020 C CA . SER A 1 131 ? 4.866 -3.000 -6.011 1.00 93.06 131 SER A CA 1
ATOM 1021 C C . SER A 1 131 ? 4.705 -1.564 -5.509 1.00 93.06 131 SER A C 1
ATOM 1023 O O . SER A 1 131 ? 4.287 -1.359 -4.372 1.00 93.06 131 SER A O 1
ATOM 1025 N N . THR A 1 132 ? 4.902 -0.560 -6.368 1.00 92.75 132 THR A N 1
ATOM 1026 C CA . THR A 1 132 ? 4.741 0.855 -6.004 1.00 92.75 132 THR A CA 1
ATOM 1027 C C . THR A 1 132 ? 3.339 1.147 -5.458 1.00 92.75 132 THR A C 1
ATOM 1029 O O . THR A 1 132 ? 3.207 1.736 -4.389 1.00 92.75 132 THR A O 1
ATOM 1032 N N . TYR A 1 133 ? 2.274 0.700 -6.129 1.00 94.06 133 TYR A N 1
ATOM 1033 C CA . TYR A 1 133 ? 0.903 0.922 -5.648 1.00 94.06 133 TYR A CA 1
ATOM 1034 C C . TYR A 1 133 ? 0.593 0.166 -4.349 1.00 94.06 133 TYR A C 1
ATOM 1036 O O . TYR A 1 133 ? -0.136 0.680 -3.504 1.00 94.06 133 TYR A O 1
ATOM 1044 N N . GLY A 1 134 ? 1.160 -1.025 -4.156 1.00 95.00 134 GLY A N 1
ATOM 1045 C CA . GLY A 1 134 ? 1.042 -1.777 -2.909 1.00 95.00 134 GLY A CA 1
ATOM 1046 C C . GLY A 1 134 ? 1.737 -1.087 -1.737 1.00 95.00 134 GLY A C 1
ATOM 1047 O O . GLY A 1 134 ? 1.126 -0.875 -0.693 1.00 95.00 134 GLY A O 1
ATOM 1048 N N . TYR A 1 135 ? 2.989 -0.663 -1.916 1.00 94.75 135 TYR A N 1
ATOM 1049 C CA . TYR A 1 135 ? 3.745 0.041 -0.877 1.00 94.75 135 TYR A CA 1
ATOM 1050 C C . TYR A 1 135 ? 3.176 1.427 -0.561 1.00 94.75 135 TYR A C 1
ATOM 1052 O O . TYR A 1 135 ? 3.243 1.856 0.592 1.00 94.75 135 TYR A O 1
ATOM 1060 N N . ALA A 1 136 ? 2.524 2.087 -1.522 1.00 95.12 136 ALA A N 1
ATOM 1061 C CA . ALA A 1 136 ? 1.796 3.333 -1.283 1.00 95.12 136 ALA A CA 1
ATOM 1062 C C . ALA A 1 136 ? 0.664 3.187 -0.250 1.00 95.12 136 ALA A C 1
ATOM 1064 O O . ALA A 1 136 ? 0.260 4.181 0.358 1.00 95.12 136 ALA A O 1
ATOM 1065 N N . LEU A 1 137 ? 0.152 1.968 -0.035 1.00 95.81 137 LEU A N 1
ATOM 1066 C CA . LEU A 1 137 ? -0.869 1.696 0.975 1.00 95.81 137 LEU A CA 1
ATOM 1067 C C . LEU A 1 137 ? -0.303 1.563 2.393 1.00 95.81 137 LEU A C 1
ATOM 1069 O O . LEU A 1 137 ? -1.065 1.630 3.356 1.00 95.81 137 LEU A O 1
ATOM 1073 N N . THR A 1 138 ? 1.013 1.411 2.552 1.00 95.44 138 THR A N 1
ATOM 1074 C CA . THR A 1 138 ? 1.630 1.130 3.858 1.00 95.44 138 THR A CA 1
ATOM 1075 C C . THR A 1 138 ? 1.309 2.187 4.906 1.00 95.44 138 THR A C 1
ATOM 1077 O O . THR A 1 138 ? 1.073 1.852 6.062 1.00 95.44 138 THR A O 1
ATOM 1080 N N . VAL A 1 139 ? 1.218 3.458 4.502 1.00 96.00 139 VAL A N 1
ATOM 1081 C CA . VAL A 1 139 ? 0.870 4.568 5.400 1.00 96.00 139 VAL A CA 1
ATOM 1082 C C . VAL A 1 139 ? -0.503 4.389 6.059 1.00 96.00 139 VAL A C 1
ATOM 1084 O O . VAL A 1 139 ? -0.721 4.865 7.172 1.00 96.00 139 VAL A O 1
ATOM 1087 N N . TYR A 1 140 ? -1.422 3.650 5.431 1.00 95.38 140 TYR A N 1
ATOM 1088 C CA . TYR A 1 140 ? -2.736 3.392 6.011 1.00 95.38 140 TYR A CA 1
ATOM 1089 C C . TYR A 1 140 ? -2.698 2.384 7.163 1.00 95.38 140 TYR A C 1
ATOM 1091 O O . TYR A 1 140 ? -3.632 2.362 7.962 1.00 95.38 140 TYR A O 1
ATOM 1099 N N . VAL A 1 141 ? -1.626 1.595 7.307 1.00 95.31 141 VAL A N 1
ATOM 1100 C CA . VAL A 1 141 ? -1.464 0.662 8.431 1.00 95.31 141 VAL A CA 1
ATOM 1101 C C . VAL A 1 141 ? -1.407 1.434 9.757 1.00 95.31 141 VAL A C 1
ATOM 1103 O O . VAL A 1 141 ? -2.324 1.262 10.562 1.00 95.31 141 VAL A O 1
ATOM 1106 N N . PRO A 1 142 ? -0.447 2.353 9.998 1.00 94.12 142 PRO A N 1
ATOM 1107 C CA . PRO A 1 142 ? -0.445 3.152 11.221 1.00 94.12 142 PRO A CA 1
ATOM 1108 C C . PRO A 1 142 ? -1.658 4.089 11.318 1.00 94.12 142 PRO A C 1
ATOM 1110 O O . PRO A 1 142 ? -2.200 4.255 12.408 1.00 94.12 142 PRO A O 1
ATOM 1113 N N . VAL A 1 143 ? -2.145 4.655 10.205 1.00 94.69 143 VAL A N 1
ATOM 1114 C CA . VAL A 1 143 ? -3.353 5.507 10.215 1.00 94.69 143 VAL A CA 1
ATOM 1115 C C . VAL A 1 143 ? -4.579 4.741 10.716 1.00 94.69 143 VAL A C 1
ATOM 1117 O O . VAL A 1 143 ? -5.346 5.279 11.508 1.00 94.69 143 VAL A O 1
ATOM 1120 N N . SER A 1 144 ? -4.764 3.483 10.313 1.00 92.94 144 SER A N 1
ATOM 1121 C CA . SER A 1 144 ? -5.901 2.676 10.771 1.00 92.94 144 SER A CA 1
ATOM 1122 C C . SER A 1 144 ? -5.863 2.410 12.282 1.00 92.94 144 SER A C 1
ATOM 1124 O O . SER A 1 144 ? -6.911 2.439 12.924 1.00 92.94 144 SER A O 1
ATOM 1126 N N . LEU A 1 145 ? -4.668 2.260 12.869 1.00 91.94 145 LEU A N 1
ATOM 1127 C CA . LEU A 1 145 ? -4.485 2.140 14.319 1.00 91.94 145 LEU A CA 1
ATOM 1128 C C . LEU A 1 145 ? -4.786 3.461 15.042 1.00 91.94 145 LEU A C 1
ATOM 1130 O O . LEU A 1 145 ? -5.464 3.464 16.067 1.00 91.94 145 LEU A O 1
ATOM 1134 N N . LEU A 1 146 ? -4.339 4.593 14.490 1.00 91.19 146 LEU A N 1
ATOM 1135 C CA . LEU A 1 146 ? -4.652 5.927 15.020 1.00 91.19 146 LEU A CA 1
ATOM 1136 C C . LEU A 1 146 ? -6.162 6.214 14.995 1.00 91.19 146 LEU A C 1
ATOM 1138 O O . LEU A 1 146 ? -6.696 6.851 15.903 1.00 91.19 146 LEU A O 1
ATOM 1142 N N . CYS A 1 147 ? -6.872 5.690 13.995 1.00 88.75 147 CYS A N 1
ATOM 1143 C CA . CYS A 1 147 ? -8.314 5.858 13.841 1.00 88.75 147 CYS A CA 1
ATOM 1144 C C . CYS A 1 147 ? -9.173 5.103 14.873 1.00 88.75 147 CYS A C 1
ATOM 1146 O O . CYS A 1 147 ? -10.388 5.301 14.891 1.00 88.75 147 CYS A O 1
ATOM 1148 N N . VAL A 1 148 ? -8.579 4.275 15.741 1.00 86.94 148 VAL A N 1
ATOM 1149 C CA . VAL A 1 148 ? -9.289 3.615 16.856 1.00 86.94 148 VAL A CA 1
ATOM 1150 C C . VAL A 1 148 ? -9.717 4.624 17.930 1.00 86.94 148 VAL A C 1
ATOM 1152 O O . VAL A 1 148 ? -10.685 4.390 18.656 1.00 86.94 148 VAL A O 1
ATOM 1155 N N . VAL A 1 149 ? -9.030 5.769 18.019 1.00 87.31 149 VAL A N 1
ATOM 1156 C CA . VAL A 1 149 ? -9.376 6.847 18.952 1.00 87.31 149 VAL A CA 1
ATOM 1157 C C . VAL A 1 149 ? -10.792 7.362 18.642 1.00 87.31 149 VAL A C 1
ATOM 1159 O O . VAL A 1 149 ? -11.076 7.692 17.487 1.00 87.31 149 VAL A O 1
ATOM 1162 N N . PRO A 1 150 ? -11.686 7.491 19.647 1.00 83.62 150 PRO A N 1
ATOM 1163 C CA . PRO A 1 150 ? -13.079 7.905 19.462 1.00 83.62 150 PRO A CA 1
ATOM 1164 C C . PRO A 1 150 ? -13.204 9.425 19.246 1.00 83.62 150 PRO A C 1
ATOM 1166 O O . PRO A 1 150 ? -13.949 10.113 19.936 1.00 83.62 150 PRO A O 1
ATOM 1169 N N . SER A 1 151 ? -12.443 9.967 18.297 1.00 87.88 151 SER A N 1
ATOM 1170 C CA . SER A 1 151 ? -12.491 11.363 17.874 1.00 87.88 151 SER A CA 1
ATOM 1171 C C . SER A 1 151 ? -12.576 11.422 16.357 1.00 87.88 151 SER A C 1
ATOM 1173 O O . SER A 1 151 ? -11.659 11.012 15.643 1.00 87.88 151 SER A O 1
ATOM 1175 N N . GLU A 1 152 ? -13.692 11.945 15.859 1.00 88.06 152 GLU A N 1
ATOM 1176 C CA . GLU A 1 152 ? -13.934 12.070 14.425 1.00 88.06 152 GLU A CA 1
ATOM 1177 C C . GLU A 1 152 ? -12.923 13.013 13.757 1.00 88.06 152 GLU A C 1
ATOM 1179 O O . GLU A 1 152 ? -12.353 12.673 12.721 1.00 88.06 152 GLU A O 1
ATOM 1184 N N . ALA A 1 153 ? -12.617 14.151 14.389 1.00 91.12 15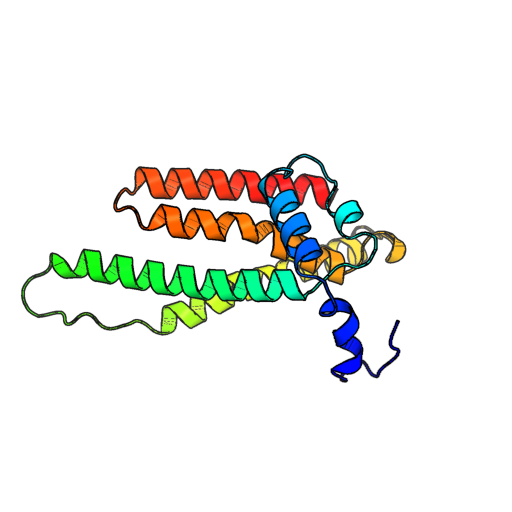3 ALA A N 1
ATOM 1185 C CA . ALA A 1 153 ? -11.621 15.090 13.878 1.00 91.12 153 ALA A CA 1
ATOM 1186 C C . ALA A 1 153 ? -10.236 14.434 13.746 1.00 91.12 153 ALA A C 1
ATOM 1188 O O . ALA A 1 153 ? -9.571 14.579 12.721 1.00 91.12 153 ALA A O 1
ATOM 1189 N N . PHE A 1 154 ? -9.814 13.663 14.754 1.00 91.25 154 PHE A N 1
ATOM 1190 C CA . PHE A 1 154 ? -8.518 12.981 14.734 1.00 91.25 154 PHE A CA 1
ATOM 1191 C C . PHE A 1 154 ? -8.430 11.920 13.630 1.00 91.25 154 PHE A C 1
ATOM 1193 O O . PHE A 1 154 ? -7.406 11.812 12.950 1.00 91.25 154 PHE A O 1
ATOM 1200 N N . ARG A 1 155 ? -9.523 11.184 13.401 1.00 92.12 155 ARG A N 1
ATOM 1201 C CA . ARG A 1 155 ? -9.636 10.213 12.307 1.00 92.12 155 ARG A CA 1
ATOM 1202 C C . ARG A 1 155 ? -9.488 10.871 10.938 1.00 92.12 155 ARG A C 1
ATOM 1204 O O . ARG A 1 155 ? -8.670 10.422 10.139 1.00 92.12 155 ARG A O 1
ATOM 1211 N N . TRP A 1 156 ? -10.241 11.940 10.674 1.00 92.75 156 TRP A N 1
ATOM 1212 C CA . TRP A 1 156 ? -10.172 12.648 9.392 1.00 92.75 156 TRP A CA 1
ATOM 1213 C C . TRP A 1 156 ? -8.796 13.262 9.148 1.00 92.75 156 TRP A C 1
ATOM 1215 O O . TRP A 1 156 ? -8.252 13.107 8.058 1.00 92.75 156 TRP A O 1
ATOM 1225 N N . MET A 1 157 ? -8.191 13.886 10.165 1.00 94.88 157 MET A N 1
ATOM 1226 C CA . MET A 1 157 ? -6.834 14.431 10.051 1.00 94.88 157 MET A CA 1
ATOM 1227 C C . MET A 1 157 ? -5.807 13.341 9.724 1.00 94.88 157 MET A C 1
ATOM 1229 O O . MET A 1 157 ? -5.003 13.514 8.810 1.00 94.88 157 MET A O 1
ATOM 1233 N N . SER A 1 158 ? -5.862 12.201 10.420 1.00 93.50 158 SER A N 1
ATOM 1234 C CA . SER A 1 158 ? -4.950 11.073 10.180 1.00 93.50 158 SER A CA 1
ATOM 1235 C C . SER A 1 158 ? -5.128 10.489 8.776 1.00 93.50 158 SER A C 1
ATOM 1237 O O . SER A 1 158 ? -4.147 10.198 8.093 1.00 93.50 158 SER A O 1
ATOM 1239 N N . PHE A 1 159 ? -6.375 10.363 8.315 1.00 93.69 159 PHE A N 1
ATOM 1240 C CA . PHE A 1 159 ? -6.687 9.870 6.976 1.00 93.69 159 PHE A CA 1
ATOM 1241 C C . PHE A 1 159 ? -6.199 10.818 5.876 1.00 93.69 159 PHE A C 1
ATOM 1243 O O . PHE A 1 159 ? -5.546 10.371 4.936 1.00 93.69 159 PHE A O 1
ATOM 1250 N N . ILE A 1 160 ? -6.441 12.125 6.017 1.00 95.75 160 ILE A N 1
ATOM 1251 C CA . ILE A 1 160 ? -5.973 13.147 5.068 1.00 95.75 160 ILE A CA 1
ATOM 1252 C C . ILE A 1 160 ? -4.441 13.177 5.015 1.00 95.75 160 ILE A C 1
ATOM 1254 O O . ILE A 1 160 ? -3.867 13.239 3.928 1.00 95.75 160 ILE A O 1
ATOM 1258 N N . ALA A 1 161 ? -3.765 13.082 6.164 1.00 94.88 161 ALA A N 1
ATOM 1259 C CA . ALA A 1 161 ? -2.308 12.997 6.210 1.00 94.88 161 ALA A CA 1
ATOM 1260 C C . ALA A 1 161 ? -1.789 11.745 5.479 1.00 94.88 161 ALA A C 1
ATOM 1262 O O . ALA A 1 161 ? -0.879 11.845 4.655 1.00 94.88 161 ALA A O 1
ATOM 1263 N N . GLY A 1 162 ? -2.410 10.582 5.712 1.00 94.62 162 GLY A N 1
ATOM 1264 C CA . GLY A 1 162 ? -2.087 9.343 5.001 1.00 94.62 162 GLY A CA 1
ATOM 1265 C C . GLY A 1 162 ? -2.294 9.455 3.490 1.00 94.62 162 GLY A C 1
ATOM 1266 O O . GLY A 1 162 ? -1.414 9.078 2.716 1.00 94.62 162 GLY A O 1
ATOM 1267 N N . MET A 1 163 ? -3.408 10.055 3.061 1.00 94.56 163 MET A N 1
ATOM 1268 C CA . MET A 1 163 ? -3.669 10.343 1.651 1.00 94.56 163 MET A CA 1
ATOM 1269 C C . MET A 1 163 ? -2.594 11.235 1.034 1.00 94.56 163 MET A C 1
ATOM 1271 O O . MET A 1 163 ? -2.117 10.935 -0.057 1.00 94.56 163 MET A O 1
ATOM 1275 N N . ALA A 1 164 ? -2.190 12.308 1.719 1.00 95.12 164 ALA A N 1
ATOM 1276 C CA . ALA A 1 164 ? -1.171 13.224 1.218 1.00 95.12 164 ALA A CA 1
ATOM 1277 C C . ALA A 1 164 ? 0.185 12.524 1.031 1.00 95.12 164 ALA A C 1
ATOM 1279 O O . ALA A 1 164 ? 0.830 12.701 -0.004 1.00 95.12 164 ALA A O 1
ATOM 1280 N N . VAL A 1 165 ? 0.592 11.686 1.990 1.00 94.31 165 VAL A N 1
ATOM 1281 C CA . VAL A 1 165 ? 1.830 10.890 1.913 1.00 94.31 165 VAL A CA 1
ATOM 1282 C C . VAL A 1 165 ? 1.760 9.876 0.769 1.00 94.31 165 VAL A C 1
ATOM 1284 O O . VAL A 1 165 ? 2.661 9.832 -0.067 1.00 94.31 165 VAL A O 1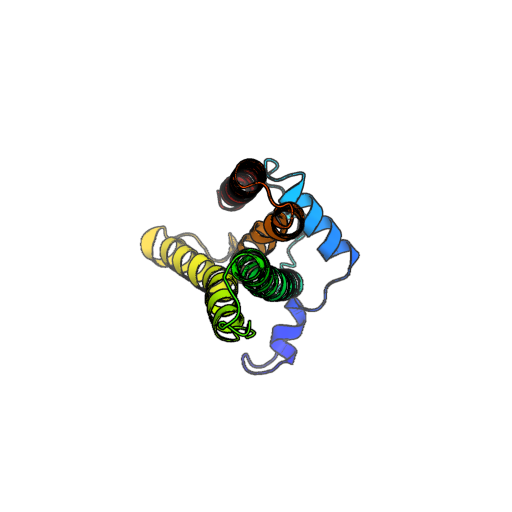
ATOM 1287 N N . SER A 1 166 ? 0.669 9.108 0.687 1.00 94.56 166 SER A N 1
ATOM 1288 C CA . SER A 1 166 ? 0.457 8.097 -0.357 1.00 94.56 166 SER A CA 1
ATOM 1289 C C . SER A 1 166 ? 0.443 8.722 -1.758 1.00 94.56 166 SER A C 1
ATOM 1291 O O . SER A 1 166 ? 1.143 8.261 -2.659 1.00 94.56 166 SER A O 1
ATOM 1293 N N . ALA A 1 167 ? -0.281 9.832 -1.931 1.00 93.12 167 ALA A N 1
ATOM 1294 C CA . ALA A 1 167 ? -0.329 10.568 -3.189 1.00 93.12 167 ALA A CA 1
ATOM 1295 C C . ALA A 1 167 ? 1.052 11.113 -3.572 1.00 93.12 167 ALA A C 1
ATOM 1297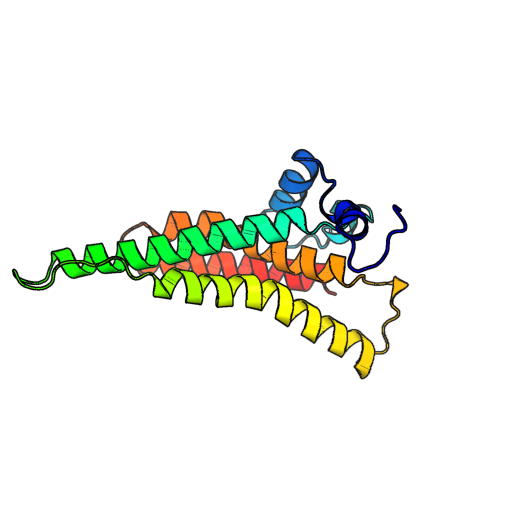 O O . ALA A 1 167 ? 1.493 10.909 -4.701 1.00 93.12 167 ALA A O 1
ATOM 1298 N N . SER A 1 168 ? 1.765 11.748 -2.636 1.00 91.88 168 SER A N 1
ATOM 1299 C CA . SER A 1 168 ? 3.117 12.274 -2.880 1.00 91.88 168 SER A CA 1
ATOM 1300 C C . SER A 1 168 ? 4.079 11.169 -3.323 1.00 91.88 168 SER A C 1
ATOM 1302 O O . SER A 1 168 ? 4.809 11.336 -4.303 1.00 91.88 168 SER A O 1
ATOM 1304 N N . PHE A 1 169 ? 4.022 10.010 -2.664 1.00 93.12 169 PHE A N 1
ATOM 1305 C CA . PHE A 1 169 ? 4.818 8.841 -3.025 1.00 93.12 169 PHE A CA 1
ATOM 1306 C C . PHE A 1 169 ? 4.519 8.348 -4.444 1.00 93.12 169 PHE A C 1
ATOM 1308 O O . PHE A 1 169 ? 5.447 8.133 -5.225 1.00 93.12 169 PHE A O 1
ATOM 1315 N N . LEU A 1 170 ? 3.245 8.218 -4.816 1.00 92.06 170 LEU A N 1
ATOM 1316 C CA . LEU A 1 170 ? 2.865 7.794 -6.164 1.00 92.06 170 LEU A CA 1
ATOM 1317 C C . LEU A 1 170 ? 3.302 8.810 -7.223 1.00 92.06 170 LEU A C 1
ATOM 1319 O O . LEU A 1 170 ? 3.934 8.432 -8.207 1.00 92.06 170 LEU A O 1
ATOM 1323 N N . PHE A 1 171 ? 3.031 10.100 -7.013 1.00 89.62 171 PHE A N 1
ATOM 1324 C CA . PHE A 1 171 ? 3.383 11.145 -7.978 1.00 89.62 171 PHE A CA 1
ATOM 1325 C C . PHE A 1 171 ? 4.890 11.246 -8.221 1.00 89.62 171 PHE A C 1
ATOM 1327 O O . PHE A 1 171 ? 5.305 11.502 -9.350 1.00 89.62 171 PHE A O 1
ATOM 1334 N N . THR A 1 172 ? 5.716 11.038 -7.195 1.00 88.00 172 THR A N 1
ATOM 1335 C CA . THR A 1 172 ? 7.175 11.119 -7.349 1.00 88.00 172 THR A CA 1
ATOM 1336 C C . THR A 1 172 ? 7.793 9.875 -7.986 1.00 88.00 172 THR A C 1
ATOM 1338 O O . THR A 1 172 ? 8.827 9.997 -8.637 1.00 88.00 172 THR A O 1
ATOM 1341 N N . ASN A 1 173 ? 7.176 8.696 -7.841 1.00 85.94 173 ASN A N 1
ATOM 1342 C CA . ASN A 1 173 ? 7.734 7.425 -8.325 1.00 85.94 173 ASN A CA 1
ATOM 1343 C C . ASN A 1 173 ? 7.128 6.920 -9.647 1.00 85.94 173 ASN A C 1
ATOM 1345 O O . ASN A 1 173 ? 7.658 5.973 -10.225 1.00 85.94 173 ASN A O 1
ATOM 1349 N N . VAL A 1 174 ? 6.035 7.524 -10.124 1.00 80.50 174 VAL A N 1
ATOM 1350 C CA . VAL A 1 174 ? 5.355 7.171 -11.392 1.00 80.50 174 VAL A CA 1
ATOM 1351 C C . VAL A 1 174 ? 5.617 8.208 -12.505 1.00 80.50 174 VAL A C 1
ATOM 1353 O O . VAL A 1 174 ? 5.104 8.075 -13.614 1.00 80.50 174 VAL A O 1
ATOM 1356 N N . ARG A 1 175 ? 6.418 9.241 -12.221 1.00 66.81 175 ARG A N 1
ATOM 1357 C CA . ARG A 1 175 ? 6.796 10.296 -13.173 1.00 66.81 175 ARG A CA 1
ATOM 1358 C C . ARG A 1 175 ? 7.691 9.798 -14.312 1.00 66.81 175 ARG A C 1
ATOM 1360 O O . ARG A 1 175 ? 8.540 8.915 -14.067 1.00 66.81 175 ARG A O 1
#

Radius of gyration: 18.79 Å; chains: 1; bounding box: 50×38×52 Å

Sequence (175 aa):
KKTGWIFSAAYYQQWFDVDTDDVLSRTFEATAKCYAGSFARACDGNPDLYGPFWICATLVFLHAMGGNYAQYMSSKGKSDGEEWSFDIEKISVSSAMFFGYCSVAPVLLYLVLRCFAGVPTTSLSFVQLVSTYGYALTVYVPVSLLCVVPSEAFRWMSFIAGMAVSASFLFTNVR

pLDDT: mean 86.89, std 9.73, range [52.5, 96.94]

Foldseek 3Di:
DQDDDPPDPSVQVQQQPDDPVLLVVLLCCLFVVLQVLCNVVSCVPRQHPNNLVVLLVLQLVLQLVLVLLVVVVVVVPDDDDDDRDRDPVSSVVSSCVSVVQLPVVLVVVVCCCVVPVVDDCVPDPSSNSSRQSSSLSSLVNVLSVQCSPPDPVSNVVSVVSSVVSSVSNCVSNVD

Organism: Micromonas pusilla (strain CCMP1545) (NCBI:txid564608)

Secondary structure (DSSP, 8-state):
-----TTSHHHHGGGT---HHHHHHHHHHHHHTTTS--HHHHTTT---SHHHHHHHHHHHHHHHHHHHHHHHHHHTTS-S-------SHHHHHHHHHHHHHHHHHHHHHHHHHHHTS---TTT--HHHHHHHHHHTTTTHHHHHHHTTSS-HHHHHHHHHHHHHHHHHHHHHH--